Protein AF-A0AA90VMS8-F1 (afdb_monomer_lite)

Sequence (165 aa):
MRAKQIQQVLKPLQQSSSQVFLGQGLHTLGLLGWILEQTGPADVAVTTFSTSDAFLCGVINLRKRGLINHSTLVADIKASSKTLKLKRLMTEAFDDVRLTLNHSKIMLVSNAEWLVSVITSQNQTYGDRAECTFISLDRDVYLDIHNMLNNLLDDKTTISIPRRE

Organism: NCBI:txid165179

Structure (mmCIF, N/CA/C/O backbone):
data_AF-A0AA90VMS8-F1
#
_entry.id   AF-A0AA90VMS8-F1
#
loop_
_atom_site.group_PDB
_atom_site.id
_atom_site.type_symbol
_atom_site.label_atom_id
_atom_site.label_alt_id
_atom_site.label_comp_id
_atom_site.label_asym_id
_atom_site.label_entity_id
_atom_site.label_seq_id
_atom_site.pdbx_PDB_ins_code
_atom_site.Cartn_x
_atom_site.Cartn_y
_atom_site.Cartn_z
_atom_site.occupancy
_atom_site.B_iso_or_equiv
_atom_site.auth_seq_id
_atom_site.auth_comp_id
_atom_site.auth_asym_id
_atom_site.auth_atom_id
_atom_site.pdbx_PDB_model_num
ATOM 1 N N . MET A 1 1 ? 5.282 11.286 10.587 1.00 78.25 1 MET A N 1
ATOM 2 C CA . MET A 1 1 ? 4.559 11.264 11.873 1.00 78.25 1 MET A CA 1
ATOM 3 C C . MET A 1 1 ? 4.709 9.889 12.503 1.00 78.25 1 MET A C 1
ATOM 5 O O . MET A 1 1 ? 4.693 8.899 11.778 1.00 78.25 1 MET A O 1
ATOM 9 N N . ARG A 1 2 ? 4.894 9.827 13.826 1.00 71.62 2 ARG A N 1
ATOM 10 C CA . ARG A 1 2 ? 4.802 8.586 14.626 1.00 71.62 2 ARG A CA 1
ATOM 11 C C . ARG A 1 2 ? 3.343 8.326 15.029 1.00 71.62 2 ARG A C 1
ATOM 13 O O . ARG A 1 2 ? 2.547 9.259 14.997 1.00 71.62 2 ARG A O 1
ATOM 20 N N . ALA A 1 3 ? 3.013 7.117 15.493 1.00 71.25 3 ALA A N 1
ATOM 21 C CA . ALA A 1 3 ? 1.648 6.718 15.875 1.00 71.25 3 ALA A CA 1
ATOM 22 C C . ALA A 1 3 ? 0.904 7.748 16.759 1.00 71.25 3 ALA A C 1
ATOM 24 O O . ALA A 1 3 ? -0.217 8.132 16.440 1.00 71.25 3 ALA A O 1
ATOM 25 N N . LYS A 1 4 ? 1.556 8.294 17.801 1.00 71.75 4 LYS A N 1
ATOM 26 C CA . LYS A 1 4 ? 0.963 9.328 18.682 1.00 71.75 4 LYS A CA 1
ATOM 27 C C . LYS A 1 4 ? 0.580 10.630 17.962 1.00 71.75 4 LYS A C 1
ATOM 29 O O . LYS A 1 4 ? -0.354 11.298 18.374 1.00 71.75 4 LYS A O 1
ATOM 34 N N . GLN A 1 5 ? 1.309 11.003 16.911 1.00 85.56 5 GLN A N 1
ATOM 35 C CA . GLN A 1 5 ? 1.008 12.194 16.106 1.00 85.56 5 GLN A CA 1
ATOM 36 C C . GLN A 1 5 ? -0.108 11.907 15.097 1.00 85.56 5 GLN A C 1
ATOM 38 O O . GLN A 1 5 ? -0.910 12.784 14.810 1.00 85.56 5 GLN A O 1
ATOM 43 N N . ILE A 1 6 ? -0.194 10.671 14.594 1.00 89.12 6 ILE A N 1
ATOM 44 C CA . ILE A 1 6 ? -1.267 10.253 13.682 1.00 89.12 6 ILE A CA 1
ATOM 45 C C . ILE A 1 6 ? -2.628 10.329 14.385 1.00 89.12 6 ILE A C 1
ATOM 47 O O . ILE A 1 6 ? -3.580 10.835 13.804 1.00 89.12 6 ILE A O 1
ATOM 51 N N . GLN A 1 7 ? -2.702 9.944 15.663 1.00 88.31 7 GLN A N 1
ATOM 52 C CA . GLN A 1 7 ? -3.926 10.037 16.476 1.00 88.31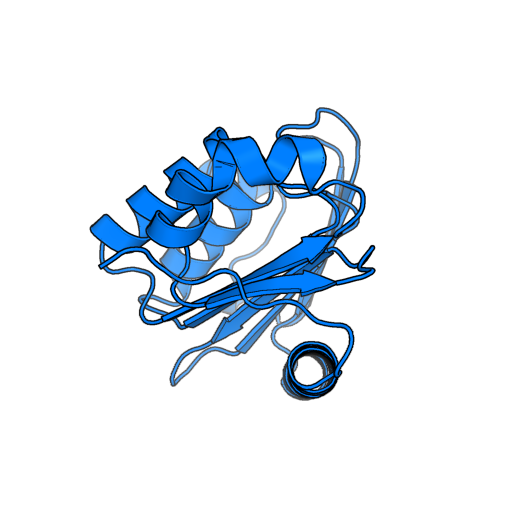 7 GLN A CA 1
ATOM 53 C C . GLN A 1 7 ? -4.453 11.472 16.679 1.00 88.31 7 GLN A C 1
ATOM 55 O O . GLN A 1 7 ? -5.582 11.649 17.123 1.00 88.31 7 GLN A O 1
ATOM 60 N N . GLN A 1 8 ? -3.658 12.504 16.372 1.00 90.56 8 GLN A N 1
ATOM 61 C CA . GLN A 1 8 ? -4.104 13.901 16.426 1.00 90.56 8 GLN A CA 1
ATOM 62 C C . GLN A 1 8 ? -4.862 14.324 15.161 1.00 90.56 8 GLN A C 1
ATOM 64 O O . GLN A 1 8 ? -5.579 15.319 15.187 1.00 90.56 8 GLN A O 1
ATOM 69 N N . VAL A 1 9 ? -4.682 13.593 14.056 1.00 93.06 9 VAL A N 1
ATOM 70 C CA . VAL A 1 9 ? -5.214 13.947 12.729 1.00 93.06 9 VAL A CA 1
ATOM 71 C C . VAL A 1 9 ? -6.133 12.874 12.141 1.00 93.06 9 VAL A C 1
ATOM 73 O O . VAL A 1 9 ? -6.948 13.186 11.280 1.00 93.06 9 VAL A O 1
ATOM 76 N N . LEU A 1 10 ? -6.035 11.631 12.618 1.00 95.81 10 LEU A N 1
ATOM 77 C CA . LEU A 1 10 ? -6.895 10.507 12.258 1.00 95.81 10 LEU A CA 1
ATOM 78 C C . LEU A 1 10 ? -7.505 9.891 13.519 1.00 95.81 10 LEU A C 1
ATOM 80 O O . LEU A 1 10 ? -6.838 9.732 14.544 1.00 95.81 10 LEU A O 1
ATOM 84 N N . LYS A 1 11 ? -8.771 9.495 13.422 1.00 96.38 11 LYS A N 1
ATOM 85 C CA . LYS A 1 11 ? -9.474 8.713 14.441 1.00 96.38 11 LYS A CA 1
ATOM 86 C C . LYS A 1 11 ? -9.067 7.237 14.330 1.00 96.38 11 LYS A C 1
ATOM 88 O O . LYS A 1 11 ? -8.759 6.786 13.225 1.00 96.38 11 LYS A O 1
ATOM 93 N N . PRO A 1 12 ? -9.091 6.463 15.430 1.00 96.12 12 PRO A N 1
ATOM 94 C CA . PRO A 1 12 ? -8.922 5.011 15.382 1.00 96.12 12 PRO A CA 1
ATOM 95 C C . PRO A 1 12 ? -9.846 4.342 14.356 1.00 96.12 12 PRO A C 1
ATOM 97 O O . PRO A 1 12 ? -10.974 4.798 14.154 1.00 96.12 12 PRO A O 1
ATOM 100 N N . LEU A 1 13 ? -9.391 3.245 13.745 1.00 96.44 13 LEU A N 1
ATOM 101 C CA . LEU A 1 13 ? -10.118 2.548 12.678 1.00 96.44 13 LEU A CA 1
ATOM 102 C C . LEU A 1 13 ? -11.512 2.089 13.137 1.00 96.44 13 LEU A C 1
ATOM 104 O O . LEU A 1 13 ? -12.478 2.276 12.404 1.00 96.44 13 LEU A O 1
ATOM 108 N N . GLN A 1 14 ? -11.666 1.607 14.379 1.00 94.62 14 GLN A N 1
ATOM 109 C CA . GLN A 1 14 ? -12.985 1.216 14.909 1.00 94.62 14 GLN A CA 1
ATOM 110 C C . GLN A 1 14 ? -14.003 2.373 14.959 1.00 94.62 14 GLN A C 1
ATOM 112 O O . GLN A 1 14 ? -15.203 2.131 15.038 1.00 94.62 14 GLN A O 1
ATOM 117 N N . GLN A 1 15 ? -13.549 3.629 14.977 1.00 95.38 15 GLN A N 1
ATOM 118 C CA . GLN A 1 15 ? -14.409 4.797 15.198 1.00 95.38 15 GLN A CA 1
ATOM 119 C C . GLN A 1 15 ? -14.835 5.492 13.904 1.00 95.38 15 GLN A C 1
ATOM 121 O O . GLN A 1 15 ? -15.645 6.420 13.943 1.00 95.38 15 GLN A O 1
ATOM 126 N N . SER A 1 16 ? -14.264 5.112 12.762 1.00 93.50 16 SER A N 1
ATOM 127 C CA . SER A 1 16 ? -14.571 5.760 11.495 1.00 93.50 16 SER A CA 1
ATOM 128 C C . SER A 1 16 ? -14.284 4.841 10.318 1.00 93.50 16 SER A C 1
ATOM 130 O O . SER A 1 16 ? -13.138 4.479 10.060 1.00 93.50 16 SER A O 1
ATOM 132 N N . SER A 1 17 ? -15.340 4.518 9.571 1.00 92.94 17 SER A N 1
ATOM 133 C CA . SER A 1 17 ? -15.268 3.688 8.367 1.00 92.94 17 SER A CA 1
ATOM 134 C C . SER A 1 17 ? -14.566 4.371 7.195 1.00 92.94 17 SER A C 1
ATOM 136 O O . SER A 1 17 ? -14.177 3.700 6.245 1.00 92.94 17 SER A O 1
ATOM 138 N N . SER A 1 18 ? -14.427 5.698 7.203 1.00 96.12 18 SER A N 1
ATOM 139 C CA . SER A 1 18 ? -13.770 6.451 6.134 1.00 96.12 18 SER A CA 1
ATOM 140 C C . SER A 1 18 ? -13.220 7.769 6.655 1.00 96.12 18 SER A C 1
ATOM 142 O O . SER A 1 18 ? -13.909 8.499 7.367 1.00 96.12 18 SER A O 1
ATOM 144 N N . GLN A 1 19 ? -11.978 8.082 6.297 1.00 97.44 19 GLN A N 1
ATOM 145 C CA . GLN A 1 19 ? -11.262 9.257 6.785 1.00 97.44 19 GLN A CA 1
ATOM 146 C C . GLN A 1 19 ? -10.372 9.845 5.696 1.00 97.44 19 GLN A C 1
ATOM 148 O O . GLN A 1 19 ? -9.830 9.123 4.860 1.00 97.44 19 GLN A O 1
ATOM 153 N N . VAL A 1 20 ? -10.197 11.163 5.728 1.00 97.44 20 VAL A N 1
ATOM 154 C CA . VAL A 1 20 ? -9.318 11.896 4.812 1.00 97.44 20 VAL A CA 1
ATOM 155 C C . VAL A 1 20 ? -8.286 12.690 5.593 1.00 97.44 20 VAL A C 1
ATOM 157 O O . VAL A 1 20 ? -8.571 13.232 6.659 1.00 97.44 20 VAL A O 1
ATOM 160 N N . PHE A 1 21 ? -7.092 12.793 5.029 1.00 96.75 21 PHE A N 1
ATOM 161 C CA . PHE A 1 21 ? -6.033 13.661 5.510 1.00 96.75 21 PHE A CA 1
ATOM 162 C C . PHE A 1 21 ? -5.421 14.406 4.328 1.00 96.75 21 PHE A C 1
ATOM 164 O O . PHE A 1 21 ? -5.009 13.786 3.350 1.00 96.75 21 PHE A O 1
ATOM 171 N N . LEU A 1 22 ? -5.334 15.729 4.436 1.00 96.56 22 LEU A N 1
ATOM 172 C CA . LEU A 1 22 ? -4.584 16.576 3.517 1.00 96.56 22 LEU A CA 1
ATOM 173 C C . LEU A 1 22 ? -3.570 17.372 4.329 1.00 96.56 22 LEU A C 1
ATOM 175 O O . LEU A 1 22 ? -3.946 18.206 5.152 1.00 96.56 22 LEU A O 1
ATOM 179 N N . GLY A 1 23 ? -2.287 17.123 4.101 1.00 94.12 23 GLY A N 1
ATOM 180 C CA . GLY A 1 23 ? -1.244 17.829 4.830 1.00 94.12 23 GLY A CA 1
ATOM 181 C C . GLY A 1 23 ? 0.126 17.194 4.692 1.00 94.12 23 GLY A C 1
ATOM 182 O O . GLY A 1 23 ? 0.323 16.218 3.970 1.00 94.12 23 GLY A O 1
ATOM 183 N N . GLN A 1 24 ? 1.092 17.777 5.390 1.00 92.00 24 GLN A N 1
ATOM 184 C CA . GLN A 1 24 ? 2.464 17.285 5.429 1.00 92.00 24 GLN A CA 1
ATOM 185 C C . GLN A 1 24 ? 2.661 16.303 6.586 1.00 92.00 24 GLN A C 1
ATOM 187 O O . GLN A 1 24 ? 1.941 16.324 7.583 1.00 92.00 24 GLN A O 1
ATOM 192 N N . GLY A 1 25 ? 3.687 15.463 6.478 1.00 89.50 25 GLY A N 1
ATOM 193 C CA . GLY A 1 25 ? 4.205 14.681 7.600 1.00 89.50 25 GLY A CA 1
ATOM 194 C C . GLY A 1 25 ? 3.493 13.358 7.883 1.00 89.50 25 GLY A C 1
ATOM 195 O O . GLY A 1 25 ? 4.066 12.536 8.602 1.00 89.50 25 GLY A O 1
ATOM 196 N N . LEU A 1 26 ? 2.317 13.075 7.317 1.00 93.06 26 LEU A N 1
ATOM 197 C CA . LEU A 1 26 ? 1.794 11.706 7.301 1.00 93.06 26 LEU A CA 1
ATOM 198 C C . LEU A 1 26 ? 2.598 10.904 6.268 1.00 93.06 26 LEU A C 1
ATOM 200 O O . LEU A 1 26 ? 2.530 11.178 5.075 1.00 93.06 26 LEU A O 1
ATOM 204 N N . HIS A 1 27 ? 3.419 9.964 6.735 1.00 92.88 27 HIS A N 1
ATOM 205 C CA . HIS A 1 27 ? 4.259 9.133 5.868 1.00 92.88 27 HIS A CA 1
ATOM 206 C C . HIS A 1 27 ? 3.648 7.743 5.723 1.00 92.88 27 HIS A C 1
ATOM 208 O O . HIS A 1 27 ? 3.249 7.161 6.735 1.00 92.88 27 HIS A O 1
ATOM 214 N N . THR A 1 28 ? 3.675 7.174 4.516 1.00 93.75 28 THR A N 1
ATOM 215 C CA . THR A 1 28 ? 3.111 5.849 4.202 1.00 93.75 28 THR A CA 1
ATOM 216 C C . THR A 1 28 ? 3.578 4.754 5.167 1.00 93.75 28 THR A C 1
ATOM 218 O O . THR A 1 28 ? 2.758 3.981 5.647 1.00 93.75 28 THR A O 1
ATOM 221 N N . LEU A 1 29 ? 4.869 4.709 5.530 1.00 95.31 29 LEU A N 1
ATOM 222 C CA . LEU A 1 29 ? 5.381 3.724 6.498 1.00 95.31 29 LEU A CA 1
ATOM 223 C C . LEU A 1 29 ? 4.785 3.911 7.902 1.00 95.31 29 LEU A C 1
ATOM 225 O O . LEU A 1 29 ? 4.457 2.939 8.578 1.00 95.31 29 LEU A O 1
ATOM 229 N N . GLY A 1 30 ? 4.661 5.163 8.351 1.00 95.00 30 GLY A N 1
ATOM 230 C CA . GLY A 1 30 ? 4.075 5.475 9.654 1.00 95.00 30 GLY A CA 1
ATOM 231 C C . GLY A 1 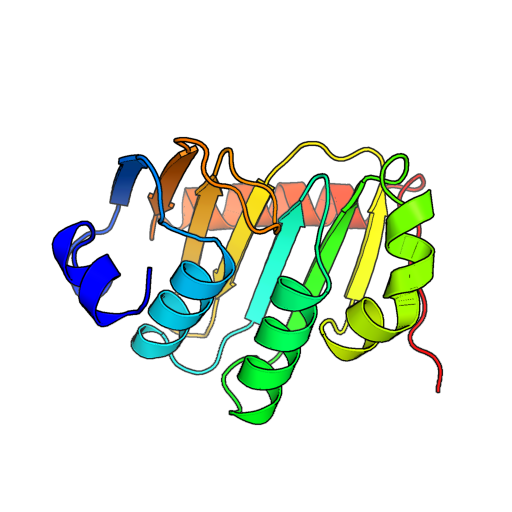30 ? 2.592 5.119 9.702 1.00 95.00 30 GLY A C 1
ATOM 232 O O . GLY A 1 30 ? 2.132 4.578 10.703 1.00 95.00 30 GLY A O 1
ATOM 233 N N . LEU A 1 31 ? 1.875 5.368 8.603 1.00 96.50 31 LEU A N 1
ATOM 234 C CA . LEU A 1 31 ? 0.477 4.982 8.451 1.00 96.50 31 LEU A CA 1
ATOM 235 C C . LEU A 1 31 ? 0.308 3.457 8.436 1.00 96.50 31 LEU A C 1
ATOM 237 O O . LEU A 1 31 ? -0.530 2.955 9.176 1.00 96.50 31 LEU A O 1
ATOM 241 N N . LEU A 1 32 ? 1.141 2.720 7.688 1.00 97.69 32 LEU A N 1
ATOM 242 C CA . LEU A 1 32 ? 1.131 1.251 7.691 1.00 97.69 32 LEU A CA 1
ATOM 243 C C . LEU A 1 32 ? 1.326 0.696 9.105 1.00 97.69 32 LEU A C 1
ATOM 245 O O . LEU A 1 32 ? 0.543 -0.130 9.559 1.00 97.69 32 LEU A O 1
ATOM 249 N N . GLY A 1 33 ? 2.346 1.181 9.820 1.00 97.19 33 GLY A N 1
ATOM 250 C CA . GLY A 1 33 ? 2.599 0.764 11.199 1.00 97.19 33 GLY A CA 1
ATOM 251 C C . GLY A 1 33 ? 1.413 1.051 12.123 1.00 97.19 33 GLY A C 1
ATOM 252 O O . GLY A 1 33 ? 1.026 0.185 12.898 1.00 97.19 33 GLY A O 1
ATOM 253 N N . TRP A 1 34 ? 0.798 2.230 11.998 1.00 97.38 34 TRP A N 1
ATOM 254 C CA . TRP A 1 34 ? -0.380 2.613 12.782 1.00 97.38 34 TRP A CA 1
ATOM 255 C C . TRP A 1 34 ? -1.622 1.763 12.460 1.00 97.38 34 TRP A C 1
ATOM 257 O O . TRP A 1 34 ? -2.392 1.448 13.367 1.00 97.38 34 TRP A O 1
ATOM 267 N N . ILE A 1 35 ? -1.817 1.353 11.201 1.00 97.94 35 ILE A N 1
ATOM 268 C CA . ILE A 1 35 ? -2.891 0.425 10.804 1.00 97.94 35 ILE A CA 1
ATOM 269 C C . ILE A 1 35 ? -2.638 -0.967 11.400 1.00 97.94 35 ILE A C 1
ATOM 271 O O . ILE A 1 35 ? -3.536 -1.545 12.012 1.00 97.94 35 ILE A O 1
ATOM 275 N N . LEU A 1 36 ? -1.419 -1.500 11.280 1.00 98.19 36 LEU A N 1
ATOM 276 C CA . LEU A 1 36 ? -1.064 -2.830 11.798 1.00 98.19 36 LEU A CA 1
ATOM 277 C C . LEU A 1 36 ? -1.119 -2.910 13.331 1.00 98.19 36 LEU A C 1
ATOM 279 O O . LEU A 1 36 ? -1.464 -3.946 13.887 1.00 98.19 36 LEU A O 1
ATOM 283 N N . GLU A 1 37 ? -0.846 -1.808 14.033 1.00 96.62 37 GLU A N 1
ATOM 284 C CA . GLU A 1 37 ? -1.018 -1.727 15.492 1.00 96.62 37 GLU A CA 1
ATOM 285 C C . GLU A 1 37 ? -2.484 -1.864 15.940 1.00 96.62 37 GLU A C 1
ATOM 287 O O . GLU A 1 37 ? -2.731 -2.238 17.083 1.00 96.62 37 GLU A O 1
ATOM 292 N N . GLN A 1 38 ? -3.449 -1.578 15.061 1.00 96.88 38 GLN A N 1
ATOM 293 C CA . GLN A 1 38 ? -4.885 -1.685 15.354 1.00 96.88 38 GLN A CA 1
ATOM 294 C C . GLN A 1 38 ? -5.515 -2.968 14.814 1.00 96.88 38 GLN A C 1
ATOM 296 O O . GLN A 1 38 ? -6.425 -3.504 15.439 1.00 96.88 38 GLN A O 1
ATOM 301 N N . THR A 1 39 ? -5.052 -3.433 13.654 1.00 98.00 39 THR A N 1
ATOM 302 C CA . THR A 1 39 ? -5.591 -4.616 12.964 1.00 98.00 39 THR A CA 1
ATOM 303 C C . THR A 1 39 ? -4.932 -5.919 13.418 1.00 98.00 39 THR A C 1
ATOM 305 O O . THR A 1 39 ? -5.537 -6.980 13.284 1.00 98.00 39 THR A O 1
ATOM 308 N N . GLY A 1 40 ? -3.717 -5.851 13.977 1.00 97.94 40 GLY A N 1
ATOM 309 C CA . GLY A 1 40 ? -2.887 -7.020 14.256 1.00 97.9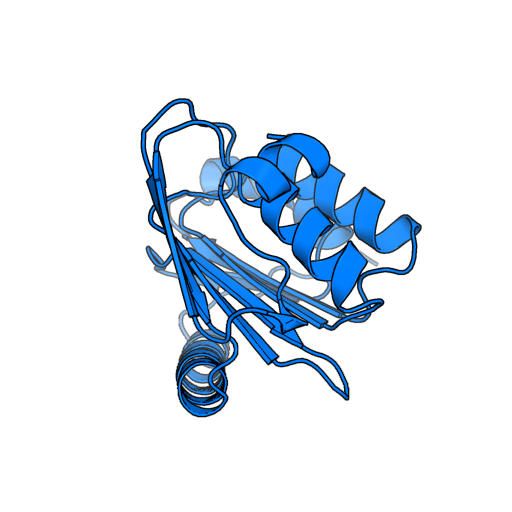4 40 GLY A CA 1
ATOM 310 C C . GLY A 1 40 ? -2.140 -7.517 13.008 1.00 97.94 40 GLY A C 1
ATOM 311 O O . GLY A 1 40 ? -2.000 -6.774 12.034 1.00 97.94 40 GLY A O 1
ATOM 312 N N . PRO A 1 41 ? -1.624 -8.760 13.029 1.00 98.38 41 PRO A N 1
ATOM 313 C CA . PRO A 1 41 ? -0.981 -9.365 11.867 1.00 98.38 41 PRO A CA 1
ATOM 314 C C . PRO A 1 41 ? -1.918 -9.417 10.656 1.00 98.38 41 PRO A C 1
ATOM 316 O O . PRO A 1 41 ? -3.078 -9.823 10.777 1.00 98.38 41 PRO A O 1
ATOM 319 N N . ALA A 1 42 ? -1.419 -9.006 9.492 1.00 98.75 42 ALA A N 1
ATOM 320 C CA . ALA A 1 42 ? -2.227 -8.879 8.285 1.00 98.75 42 ALA A CA 1
ATOM 321 C C . ALA A 1 42 ? -1.423 -9.119 7.003 1.00 98.75 42 ALA A C 1
ATOM 323 O O . ALA A 1 42 ? -0.193 -9.025 6.988 1.00 98.75 42 ALA A O 1
ATOM 324 N N . ASP A 1 43 ? -2.138 -9.393 5.919 1.00 98.75 43 ASP A N 1
ATOM 325 C CA . ASP A 1 43 ? -1.603 -9.359 4.564 1.00 98.75 43 ASP A CA 1
ATOM 326 C C . ASP A 1 43 ? -1.571 -7.917 4.062 1.00 98.75 43 ASP A C 1
ATOM 328 O O . ASP A 1 43 ? -2.488 -7.131 4.318 1.00 98.75 43 ASP A O 1
ATOM 332 N N . VAL A 1 44 ? -0.494 -7.554 3.365 1.00 98.69 44 VAL A N 1
ATOM 333 C CA . VAL A 1 44 ? -0.238 -6.177 2.934 1.00 98.69 44 VAL A CA 1
ATOM 334 C C . VAL A 1 44 ? 0.106 -6.135 1.451 1.00 98.69 44 VAL A C 1
ATOM 336 O O . VAL A 1 44 ? 1.162 -6.609 1.040 1.00 98.69 44 VAL A O 1
ATOM 339 N N . ALA A 1 45 ? -0.722 -5.476 0.649 1.00 98.50 45 ALA A N 1
ATOM 340 C CA . ALA A 1 45 ? -0.405 -5.188 -0.745 1.00 98.50 45 ALA A CA 1
ATOM 341 C C . ALA A 1 45 ? -0.201 -3.687 -0.934 1.00 98.50 45 ALA A C 1
ATOM 343 O O . ALA A 1 45 ? -1.015 -2.877 -0.494 1.00 98.50 45 ALA A O 1
ATOM 344 N N . VAL A 1 46 ? 0.891 -3.293 -1.586 1.00 97.94 46 VAL A N 1
ATOM 345 C CA . VAL A 1 46 ? 1.186 -1.884 -1.832 1.00 97.94 46 VAL A CA 1
ATOM 346 C C . VAL A 1 46 ? 1.550 -1.631 -3.285 1.00 97.94 46 VAL A C 1
ATOM 348 O O . VAL A 1 46 ? 2.326 -2.369 -3.894 1.00 97.94 46 VAL A O 1
ATOM 351 N N . THR A 1 47 ? 1.041 -0.529 -3.822 1.00 97.25 47 THR A N 1
ATOM 352 C CA . THR A 1 47 ? 1.456 0.002 -5.117 1.00 97.25 47 THR A CA 1
ATOM 353 C C . THR A 1 47 ? 2.136 1.349 -4.924 1.00 97.25 47 THR A C 1
ATOM 355 O O . THR A 1 47 ? 1.817 2.105 -4.003 1.00 97.25 47 THR A O 1
ATOM 358 N N . THR A 1 48 ? 3.118 1.655 -5.762 1.00 95.50 48 THR A N 1
ATOM 359 C CA . THR A 1 48 ? 3.765 2.969 -5.769 1.00 95.50 48 THR A CA 1
ATOM 360 C C . THR A 1 48 ? 4.432 3.237 -7.109 1.00 95.50 48 THR A C 1
ATOM 362 O O . THR A 1 48 ? 4.807 2.308 -7.823 1.00 95.50 48 THR A O 1
ATOM 365 N N . PHE A 1 49 ? 4.660 4.510 -7.436 1.00 93.56 49 PHE A N 1
ATOM 366 C CA . PHE A 1 49 ? 5.552 4.840 -8.548 1.00 93.56 49 PHE A CA 1
ATOM 367 C C . PHE A 1 49 ? 7.015 4.577 -8.161 1.00 93.56 49 PHE A C 1
ATOM 369 O O . PHE A 1 49 ? 7.773 3.975 -8.912 1.00 93.56 49 PHE A O 1
ATOM 376 N N . SER A 1 50 ? 7.420 4.985 -6.957 1.00 90.50 50 SER A N 1
ATOM 377 C CA . SER A 1 50 ? 8.781 4.780 -6.451 1.00 90.50 50 SER A CA 1
ATOM 378 C C . SER A 1 50 ? 8.800 4.413 -4.969 1.00 90.50 50 SER A C 1
ATOM 380 O O . SER A 1 50 ? 7.872 4.723 -4.220 1.00 90.50 50 SER A O 1
ATOM 382 N N . THR A 1 51 ? 9.867 3.738 -4.545 1.00 91.75 51 THR A N 1
ATOM 383 C CA . THR A 1 51 ? 10.099 3.347 -3.149 1.00 91.75 51 THR A CA 1
ATOM 384 C C . THR A 1 51 ? 11.486 3.788 -2.682 1.00 91.75 51 THR A C 1
ATOM 386 O O . THR A 1 51 ? 12.304 4.248 -3.484 1.00 91.75 51 THR A O 1
ATOM 389 N N . SER A 1 52 ? 11.743 3.686 -1.380 1.00 91.25 52 SER A N 1
ATOM 390 C CA . SER A 1 52 ? 12.998 4.089 -0.738 1.00 91.25 52 SER A CA 1
ATOM 391 C C . SER A 1 52 ? 13.497 3.035 0.243 1.00 91.25 52 SER A C 1
ATOM 393 O O . SER A 1 52 ? 12.704 2.315 0.847 1.00 91.25 52 SER A O 1
ATOM 395 N N . ASP A 1 53 ? 14.808 3.004 0.473 1.00 91.25 53 ASP A N 1
ATOM 396 C CA . ASP A 1 53 ? 15.476 2.110 1.428 1.00 91.25 53 ASP A CA 1
ATOM 397 C C . ASP A 1 53 ? 14.827 2.188 2.809 1.00 91.25 53 ASP A C 1
ATOM 399 O O . ASP A 1 53 ? 14.568 1.171 3.442 1.00 91.25 53 ASP A O 1
ATOM 403 N N . ALA A 1 54 ? 14.506 3.401 3.262 1.00 91.94 54 ALA A N 1
ATOM 404 C CA . ALA A 1 54 ? 13.912 3.619 4.571 1.00 91.94 54 ALA A CA 1
ATOM 405 C C . ALA A 1 54 ? 12.499 3.016 4.684 1.00 91.94 54 ALA A C 1
ATOM 407 O O . ALA A 1 54 ? 12.163 2.449 5.724 1.00 91.94 54 ALA A O 1
ATOM 408 N N . PHE A 1 55 ? 11.693 3.075 3.617 1.00 94.06 55 PHE A N 1
ATOM 409 C CA . PHE A 1 55 ? 10.399 2.393 3.580 1.00 94.06 55 PHE A CA 1
ATOM 410 C C . PHE A 1 55 ? 10.577 0.869 3.614 1.00 94.06 55 PHE A C 1
ATOM 412 O O . PHE A 1 55 ? 9.975 0.206 4.458 1.00 94.06 55 PHE A O 1
ATOM 419 N N . LEU A 1 56 ? 11.455 0.324 2.763 1.00 95.31 56 LEU A N 1
ATOM 420 C CA . LEU A 1 56 ? 11.721 -1.118 2.674 1.00 95.31 56 LEU A CA 1
ATOM 421 C C . LEU A 1 56 ? 12.247 -1.690 4.001 1.00 95.31 56 LEU A C 1
ATOM 423 O O . LEU A 1 56 ? 11.711 -2.673 4.507 1.00 95.31 56 LEU A O 1
ATOM 427 N N . CYS A 1 57 ? 13.228 -1.031 4.622 1.00 95.50 57 CYS A N 1
ATOM 428 C CA . CYS A 1 57 ? 13.731 -1.387 5.952 1.00 95.50 57 CYS A CA 1
ATOM 429 C C . CYS A 1 57 ? 12.632 -1.325 7.023 1.00 95.50 57 CYS A C 1
ATOM 431 O O . CYS A 1 57 ? 12.585 -2.164 7.922 1.00 95.50 57 CYS A O 1
ATOM 433 N N . GLY A 1 58 ? 11.726 -0.351 6.924 1.00 96.06 58 GLY A N 1
ATOM 434 C CA . GLY A 1 58 ? 10.554 -0.257 7.787 1.00 96.06 58 GLY A CA 1
ATOM 435 C C . GLY A 1 58 ? 9.631 -1.469 7.673 1.00 96.06 58 GLY A C 1
ATOM 436 O O . GLY A 1 58 ? 9.247 -2.038 8.694 1.00 96.06 58 GLY A O 1
ATOM 437 N N . VAL A 1 59 ? 9.332 -1.906 6.448 1.00 97.25 59 VAL A N 1
ATOM 438 C CA . VAL A 1 59 ? 8.519 -3.106 6.188 1.00 97.25 59 VAL A CA 1
ATOM 439 C C . VAL A 1 59 ? 9.213 -4.366 6.715 1.00 97.25 59 VAL A C 1
ATOM 441 O O . VAL A 1 59 ? 8.577 -5.157 7.410 1.00 97.25 59 VAL A O 1
ATOM 444 N N . ILE A 1 60 ? 10.525 -4.519 6.503 1.00 97.25 60 ILE A N 1
ATOM 445 C CA . ILE A 1 60 ? 11.312 -5.633 7.071 1.00 97.25 60 ILE A CA 1
ATOM 446 C C . ILE A 1 60 ? 11.180 -5.674 8.601 1.00 97.25 60 ILE A C 1
ATOM 448 O O . ILE A 1 60 ? 10.993 -6.740 9.187 1.00 97.25 60 ILE A O 1
ATOM 452 N N . ASN A 1 61 ? 11.233 -4.520 9.269 1.00 97.44 61 ASN A N 1
ATOM 453 C CA . ASN A 1 61 ? 11.067 -4.449 10.721 1.00 97.44 61 ASN A CA 1
ATOM 454 C C . ASN A 1 61 ? 9.642 -4.802 11.175 1.00 97.44 61 ASN A C 1
ATOM 456 O O . ASN A 1 61 ? 9.482 -5.452 12.206 1.00 97.44 61 ASN A O 1
ATOM 460 N N . LEU A 1 62 ? 8.610 -4.411 10.420 1.00 97.88 62 LEU A N 1
ATOM 461 C CA . LEU A 1 62 ? 7.223 -4.810 10.696 1.00 97.88 62 LEU A CA 1
ATOM 462 C C . LEU A 1 62 ? 7.042 -6.331 10.559 1.00 97.88 62 LEU A C 1
ATOM 464 O O . LEU A 1 62 ? 6.424 -6.948 11.427 1.00 97.88 62 LEU A O 1
ATOM 468 N N . ARG A 1 63 ? 7.669 -6.950 9.551 1.00 96.88 63 ARG A N 1
ATOM 469 C CA . ARG A 1 63 ? 7.710 -8.414 9.386 1.00 96.88 63 ARG A CA 1
ATOM 470 C C . ARG A 1 63 ? 8.408 -9.110 10.548 1.00 96.88 63 ARG A C 1
ATOM 472 O O . ARG A 1 63 ? 7.860 -10.047 11.114 1.00 96.88 63 ARG A O 1
ATOM 479 N N . LYS A 1 64 ? 9.582 -8.622 10.965 1.00 97.06 64 LYS A N 1
ATOM 480 C CA . LYS A 1 64 ? 10.324 -9.167 12.121 1.00 97.06 64 LYS A CA 1
ATOM 481 C C . LYS A 1 64 ? 9.532 -9.099 13.431 1.00 97.06 64 LYS A C 1
ATOM 483 O O . LYS A 1 64 ? 9.768 -9.904 14.321 1.00 97.06 64 LYS A O 1
ATOM 488 N N . ARG A 1 65 ? 8.594 -8.154 13.548 1.00 97.31 65 ARG A N 1
ATOM 489 C CA . ARG A 1 65 ? 7.658 -8.042 14.680 1.00 97.31 65 ARG A CA 1
ATOM 490 C C . ARG A 1 65 ? 6.447 -8.980 14.572 1.00 97.31 65 ARG A C 1
ATOM 492 O O . ARG A 1 65 ? 5.614 -8.956 15.468 1.00 97.31 65 ARG A O 1
ATOM 499 N N . GLY A 1 66 ? 6.329 -9.758 13.495 1.00 97.62 66 GLY A N 1
ATOM 500 C CA . GLY A 1 66 ? 5.200 -10.657 13.250 1.00 97.62 66 GLY A CA 1
ATOM 501 C C . GLY A 1 66 ? 3.909 -9.944 12.840 1.00 97.62 66 GLY A C 1
ATOM 502 O O . GLY A 1 66 ? 2.841 -10.515 12.998 1.00 97.62 66 GLY A O 1
ATOM 503 N N . LEU A 1 67 ? 3.982 -8.698 12.353 1.00 98.19 67 LEU A N 1
ATOM 504 C CA . LEU A 1 67 ? 2.792 -7.913 11.987 1.00 98.19 67 LEU A CA 1
ATOM 505 C C . LEU A 1 67 ? 2.361 -8.082 10.525 1.00 98.19 67 LEU A C 1
ATOM 507 O O . LEU A 1 67 ? 1.312 -7.580 10.140 1.00 98.19 67 LEU A O 1
ATOM 511 N N . ILE A 1 68 ? 3.169 -8.737 9.696 1.00 98.50 68 ILE A N 1
ATOM 512 C CA . ILE A 1 68 ? 2.880 -8.934 8.275 1.00 98.50 68 ILE A CA 1
ATOM 513 C C . ILE A 1 68 ? 2.967 -10.431 7.988 1.00 98.50 68 ILE A C 1
ATOM 515 O O . ILE A 1 68 ? 4.031 -11.019 8.191 1.00 98.50 68 ILE A O 1
ATOM 519 N N . ASN A 1 69 ? 1.859 -11.013 7.530 1.00 97.19 69 ASN A N 1
ATOM 520 C CA . ASN A 1 69 ? 1.743 -12.433 7.189 1.00 97.19 69 ASN A CA 1
ATOM 521 C C . ASN A 1 69 ? 2.278 -12.686 5.774 1.00 97.19 69 ASN A C 1
ATOM 523 O O . ASN A 1 69 ? 3.229 -13.444 5.594 1.00 97.19 69 ASN A O 1
ATOM 527 N N . HIS A 1 70 ? 1.711 -11.982 4.795 1.00 98.00 70 HIS A N 1
ATOM 528 C CA . HIS A 1 70 ? 2.157 -11.945 3.409 1.00 98.00 70 HIS A CA 1
ATOM 529 C C . HIS A 1 70 ? 2.289 -10.497 2.933 1.00 98.00 70 HIS A C 1
ATOM 531 O O . HIS A 1 70 ? 1.526 -9.625 3.366 1.00 98.00 70 HIS A O 1
ATOM 537 N N . SER A 1 71 ? 3.228 -10.208 2.028 1.00 97.75 71 SER A N 1
ATOM 538 C CA . SER A 1 71 ? 3.254 -8.888 1.398 1.00 97.75 71 SER A CA 1
ATOM 539 C C . SER A 1 71 ? 3.634 -8.842 -0.078 1.00 97.75 71 SER A C 1
ATOM 541 O O . SER A 1 71 ? 4.572 -9.493 -0.532 1.00 97.75 71 SER A O 1
ATOM 543 N N . THR A 1 72 ? 2.944 -7.962 -0.806 1.00 97.94 72 THR A N 1
ATOM 544 C CA . THR A 1 72 ? 3.115 -7.732 -2.245 1.00 97.94 72 THR A CA 1
ATOM 545 C C . THR A 1 72 ? 3.468 -6.271 -2.524 1.00 97.94 72 THR A C 1
ATOM 547 O O . THR A 1 72 ? 2.822 -5.355 -2.015 1.00 97.94 72 THR A O 1
ATOM 550 N N . LEU A 1 73 ? 4.472 -6.044 -3.370 1.00 96.56 73 LEU A N 1
ATOM 551 C CA . LEU A 1 73 ? 4.873 -4.733 -3.877 1.00 96.56 73 LEU A CA 1
ATOM 552 C C . LEU A 1 73 ? 4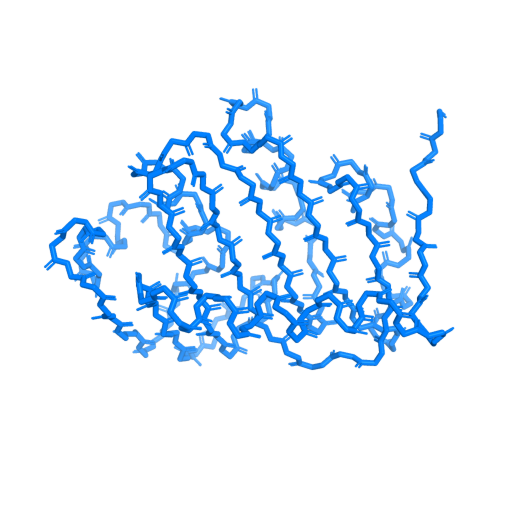.696 -4.676 -5.395 1.00 96.56 73 LEU A C 1
ATOM 554 O O . LEU A 1 73 ? 5.306 -5.460 -6.121 1.00 96.56 73 LEU A O 1
ATOM 558 N N . VAL A 1 74 ? 3.956 -3.676 -5.875 1.00 95.75 74 VAL A N 1
ATOM 559 C CA . VAL A 1 74 ? 3.913 -3.291 -7.293 1.00 95.75 74 VAL A CA 1
ATOM 560 C C . VAL A 1 74 ? 4.535 -1.908 -7.472 1.00 95.75 74 VAL A C 1
ATOM 562 O O . VAL A 1 74 ? 4.028 -0.910 -6.956 1.00 95.75 74 VAL A O 1
ATOM 565 N N . ALA A 1 75 ? 5.643 -1.837 -8.207 1.00 94.00 75 ALA A N 1
ATOM 566 C CA . ALA A 1 75 ? 6.378 -0.597 -8.451 1.00 94.00 75 ALA A CA 1
ATOM 567 C C . ALA A 1 75 ? 6.499 -0.274 -9.947 1.00 94.00 75 ALA A C 1
ATOM 569 O O . ALA A 1 75 ? 6.366 -1.151 -10.801 1.00 94.00 75 ALA A O 1
ATOM 570 N N . ASP A 1 76 ? 6.773 0.992 -10.270 1.00 92.75 76 ASP A N 1
ATOM 571 C CA . ASP A 1 76 ? 6.942 1.409 -11.660 1.00 92.75 76 ASP A CA 1
ATOM 572 C C . ASP A 1 76 ? 8.251 0.895 -12.283 1.00 92.75 76 ASP A C 1
ATOM 574 O O . ASP A 1 76 ? 9.339 0.997 -11.699 1.00 92.75 76 ASP A O 1
ATOM 578 N N . ILE A 1 77 ? 8.166 0.408 -13.521 1.00 86.00 77 ILE A N 1
ATOM 579 C CA . ILE A 1 77 ? 9.323 -0.074 -14.281 1.00 86.00 77 ILE A CA 1
ATOM 580 C C . ILE A 1 77 ? 10.275 1.052 -14.716 1.00 86.00 77 ILE A C 1
ATOM 582 O O . ILE A 1 77 ? 11.478 0.823 -14.817 1.00 86.00 77 ILE A O 1
ATOM 586 N N . LYS A 1 78 ? 9.821 2.288 -14.943 1.00 78.75 78 LYS A N 1
ATOM 587 C CA . LYS A 1 78 ? 10.714 3.394 -15.349 1.00 78.75 78 LYS A CA 1
ATOM 588 C C . LYS A 1 78 ? 11.481 3.958 -14.161 1.00 78.75 78 LYS A C 1
ATOM 590 O O . LYS A 1 78 ? 12.660 4.288 -14.290 1.00 78.75 78 LYS A O 1
ATOM 595 N N . ALA A 1 79 ? 10.860 3.982 -12.983 1.00 68.81 79 ALA A N 1
ATOM 596 C CA . ALA A 1 79 ? 11.566 4.257 -11.731 1.00 68.81 79 ALA A CA 1
ATOM 597 C C . ALA A 1 79 ? 12.577 3.145 -11.374 1.00 68.81 79 ALA A C 1
ATOM 599 O O . ALA A 1 79 ? 13.456 3.344 -10.525 1.00 68.81 79 ALA A O 1
ATOM 600 N N . SER A 1 80 ? 12.494 1.988 -12.049 1.00 60.31 80 SER A N 1
ATOM 601 C CA . SER A 1 80 ? 13.195 0.772 -11.654 1.00 60.31 80 SER A CA 1
ATOM 602 C C . SER A 1 80 ? 14.710 0.787 -11.805 1.00 60.31 80 SER A C 1
ATOM 604 O O . SER A 1 80 ? 15.379 -0.017 -11.173 1.00 60.31 80 SER A O 1
ATOM 606 N N . SER A 1 81 ? 15.304 1.717 -12.549 1.00 60.22 81 SER A N 1
ATOM 607 C CA . SER A 1 81 ? 16.770 1.814 -12.631 1.00 60.22 81 SER A CA 1
ATOM 608 C C . SER A 1 81 ? 17.407 2.196 -11.283 1.00 60.22 81 SER A C 1
ATOM 610 O O . SER A 1 81 ? 18.502 1.728 -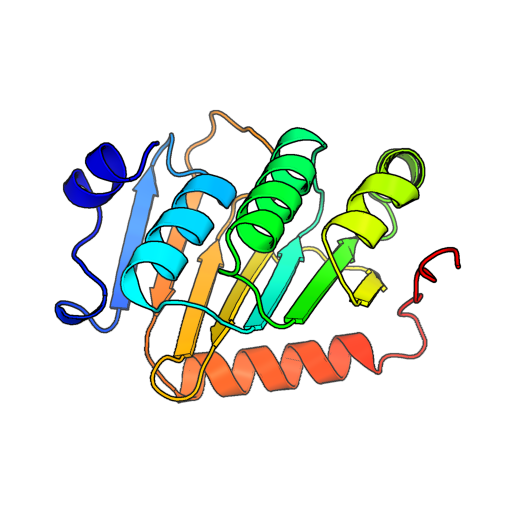10.961 1.00 60.22 81 SER A O 1
ATOM 612 N N . LYS A 1 82 ? 16.703 2.963 -10.434 1.00 61.38 82 LYS A N 1
ATOM 613 C CA . LYS A 1 82 ? 17.073 3.142 -9.016 1.00 61.38 82 LYS A CA 1
ATOM 614 C C . LYS A 1 82 ? 16.608 1.957 -8.165 1.00 61.38 82 LYS A C 1
ATOM 616 O O . LYS A 1 82 ? 17.359 1.486 -7.318 1.00 61.38 82 LYS A O 1
ATOM 621 N N . THR A 1 83 ? 15.417 1.430 -8.435 1.00 57.72 83 THR A N 1
ATOM 622 C CA . THR A 1 83 ? 14.793 0.328 -7.683 1.00 57.72 83 THR A CA 1
ATOM 623 C C . THR A 1 83 ? 15.518 -1.020 -7.835 1.00 57.72 83 THR A C 1
ATOM 625 O O . THR A 1 83 ? 15.536 -1.810 -6.901 1.00 57.72 83 THR A O 1
ATOM 628 N N . LEU A 1 84 ? 16.205 -1.284 -8.951 1.00 62.47 84 LEU A N 1
ATOM 629 C CA . LEU A 1 84 ? 17.025 -2.482 -9.179 1.00 62.47 84 LEU A CA 1
ATOM 630 C C . LEU A 1 84 ? 18.233 -2.525 -8.241 1.00 62.47 84 LEU A C 1
ATOM 632 O O . LEU A 1 84 ? 18.609 -3.605 -7.788 1.00 62.47 84 LEU A O 1
ATOM 636 N N . LYS A 1 85 ? 18.788 -1.363 -7.865 1.00 71.25 85 LYS A N 1
ATOM 637 C CA . LYS A 1 85 ? 19.797 -1.282 -6.793 1.00 71.25 85 LYS A CA 1
ATOM 638 C C . LYS A 1 85 ? 19.216 -1.722 -5.446 1.00 71.25 85 LYS A C 1
ATOM 640 O O . LYS A 1 85 ? 19.934 -2.272 -4.619 1.00 71.25 85 LYS A O 1
ATOM 645 N N . LEU A 1 86 ? 17.907 -1.547 -5.265 1.00 75.75 86 LEU A N 1
ATOM 646 C CA . LEU A 1 86 ? 17.147 -1.946 -4.080 1.00 75.75 86 LEU A CA 1
ATOM 647 C C . LEU A 1 86 ? 16.501 -3.325 -4.213 1.00 75.75 86 LEU A C 1
ATOM 649 O O . LEU A 1 86 ? 15.768 -3.730 -3.315 1.00 75.75 86 LEU A O 1
ATOM 653 N N . LYS A 1 87 ? 16.790 -4.080 -5.283 1.00 84.19 87 LYS A N 1
ATOM 654 C CA . LYS A 1 87 ? 16.211 -5.412 -5.520 1.00 84.19 87 LYS A CA 1
ATOM 655 C C . LYS A 1 87 ? 16.318 -6.316 -4.295 1.00 84.19 87 LYS A C 1
ATOM 657 O O . LYS A 1 87 ? 15.340 -6.965 -3.931 1.00 84.19 87 LYS A O 1
ATOM 662 N N . ARG A 1 88 ? 17.482 -6.323 -3.635 1.00 87.56 88 ARG A N 1
ATOM 663 C CA . ARG A 1 88 ? 17.690 -7.106 -2.411 1.00 87.56 88 ARG A CA 1
ATOM 664 C C . ARG A 1 88 ? 16.732 -6.680 -1.297 1.00 87.56 88 ARG A C 1
ATOM 666 O O . ARG A 1 88 ? 16.050 -7.526 -0.747 1.00 87.56 88 ARG A O 1
ATOM 673 N N . LEU A 1 89 ? 16.635 -5.380 -1.013 1.00 91.62 89 LEU A N 1
ATOM 674 C CA . LEU A 1 89 ? 15.747 -4.867 0.034 1.00 91.62 89 LEU A CA 1
ATOM 675 C C . LEU A 1 89 ? 14.270 -5.105 -0.289 1.00 91.62 89 LEU A C 1
ATOM 677 O O . LEU A 1 89 ? 13.507 -5.438 0.607 1.00 91.62 89 LEU A O 1
ATOM 681 N N . MET A 1 90 ? 13.860 -4.976 -1.553 1.00 92.44 90 MET A N 1
ATOM 682 C CA . MET A 1 90 ? 12.477 -5.257 -1.949 1.00 92.44 90 MET A CA 1
ATOM 683 C C . MET A 1 90 ? 12.109 -6.719 -1.728 1.00 92.44 90 MET A C 1
ATOM 685 O O . MET A 1 90 ? 11.074 -6.991 -1.143 1.00 92.44 90 MET A O 1
ATOM 689 N N . THR A 1 91 ? 12.964 -7.643 -2.166 1.00 93.44 91 THR A N 1
ATOM 690 C CA . THR A 1 91 ? 12.729 -9.093 -2.029 1.00 93.44 91 THR A CA 1
ATOM 691 C C . THR A 1 91 ? 12.936 -9.606 -0.599 1.00 93.44 91 THR A C 1
ATOM 693 O O . THR A 1 91 ? 12.522 -10.710 -0.259 1.00 93.44 91 THR A O 1
ATOM 696 N N . GLU A 1 92 ? 13.564 -8.815 0.272 1.00 94.06 92 GLU A N 1
ATOM 697 C CA . GLU A 1 92 ? 13.592 -9.060 1.716 1.00 94.06 92 GLU A CA 1
ATOM 698 C C . GLU A 1 92 ? 12.323 -8.522 2.404 1.00 94.06 92 GLU A C 1
ATOM 700 O O . GLU A 1 92 ? 11.782 -9.173 3.298 1.00 94.06 92 GLU A O 1
ATOM 705 N N . ALA A 1 93 ? 11.833 -7.354 1.973 1.00 95.19 93 ALA A N 1
ATOM 706 C CA . ALA A 1 93 ? 10.656 -6.679 2.521 1.00 95.19 93 ALA A CA 1
ATOM 707 C C . ALA A 1 93 ? 9.316 -7.270 2.052 1.00 95.19 93 ALA A C 1
ATOM 709 O O . ALA A 1 93 ? 8.326 -7.182 2.778 1.00 95.19 93 ALA A O 1
ATOM 710 N N . PHE A 1 94 ? 9.267 -7.836 0.850 1.00 96.94 94 PHE A N 1
ATOM 711 C CA . PHE A 1 94 ? 8.053 -8.330 0.209 1.00 96.94 94 PHE A CA 1
ATOM 712 C C . PHE A 1 94 ? 8.244 -9.751 -0.307 1.00 96.94 94 PHE A C 1
ATOM 714 O O . PHE A 1 94 ? 9.328 -10.105 -0.772 1.00 96.94 94 PHE A O 1
ATOM 721 N N . ASP A 1 95 ? 7.185 -10.551 -0.209 1.00 96.50 95 ASP A N 1
ATOM 722 C CA . ASP A 1 95 ? 7.152 -11.915 -0.739 1.00 96.50 95 ASP A CA 1
ATOM 723 C C . ASP A 1 95 ? 7.005 -11.884 -2.260 1.00 96.50 95 ASP A C 1
ATOM 725 O O . ASP A 1 95 ? 7.769 -12.543 -2.964 1.00 96.50 95 ASP A O 1
ATOM 729 N N . ASP A 1 96 ? 6.120 -11.016 -2.754 1.00 96.06 96 ASP A N 1
ATOM 730 C CA . ASP A 1 96 ? 5.929 -10.757 -4.176 1.00 96.06 96 ASP A CA 1
ATOM 731 C C . ASP A 1 96 ? 6.390 -9.353 -4.554 1.00 96.06 96 ASP A C 1
ATOM 733 O O . ASP A 1 96 ? 5.921 -8.352 -4.011 1.00 96.06 96 ASP A O 1
ATOM 737 N N . VAL A 1 97 ? 7.269 -9.257 -5.551 1.00 94.88 97 VAL A N 1
ATOM 738 C CA . VAL A 1 97 ? 7.722 -7.977 -6.105 1.00 94.88 97 VAL A CA 1
ATOM 739 C C . VAL A 1 97 ? 7.462 -7.962 -7.604 1.00 94.88 97 VAL A C 1
ATOM 741 O O . VAL A 1 97 ? 8.010 -8.773 -8.351 1.00 94.88 97 VAL A O 1
ATOM 744 N N . ARG A 1 98 ? 6.647 -7.008 -8.052 1.00 94.25 98 ARG A N 1
ATOM 745 C CA . ARG A 1 98 ? 6.240 -6.848 -9.447 1.00 94.25 98 ARG A CA 1
ATOM 746 C C . ARG A 1 98 ? 6.587 -5.457 -9.963 1.00 94.25 98 ARG A C 1
ATOM 748 O O . ARG A 1 98 ? 6.399 -4.459 -9.266 1.00 94.25 98 ARG A O 1
ATOM 755 N N . LEU A 1 99 ? 7.084 -5.391 -11.194 1.00 93.50 99 LEU A N 1
ATOM 756 C CA . LEU A 1 99 ? 7.368 -4.145 -11.900 1.00 93.50 99 LEU A CA 1
ATOM 757 C C . LEU A 1 99 ? 6.472 -4.027 -13.129 1.00 93.50 99 LEU A C 1
ATOM 759 O O . LEU A 1 99 ? 6.447 -4.930 -13.959 1.00 93.50 99 LEU A O 1
ATOM 763 N N . THR A 1 100 ? 5.775 -2.907 -13.266 1.00 93.50 100 THR A N 1
ATOM 764 C CA . THR A 1 100 ? 4.902 -2.625 -14.416 1.00 93.50 100 THR A CA 1
ATOM 765 C C . THR A 1 100 ? 4.812 -1.118 -14.649 1.00 93.50 100 THR A C 1
ATOM 767 O O . THR A 1 100 ? 5.421 -0.348 -13.908 1.00 93.50 100 THR A O 1
ATOM 770 N N . LEU A 1 101 ? 4.106 -0.659 -15.680 1.00 92.94 101 LEU A N 1
ATOM 771 C CA . LEU A 1 101 ? 3.809 0.768 -15.836 1.00 92.94 101 LEU A CA 1
ATOM 772 C C . LEU A 1 101 ? 2.752 1.162 -14.798 1.00 92.94 101 LEU A C 1
ATOM 774 O O . LEU A 1 101 ? 1.566 0.902 -14.980 1.00 92.94 101 LEU A O 1
ATOM 778 N N . ASN A 1 102 ? 3.182 1.774 -13.695 1.00 91.38 102 ASN A N 1
ATOM 779 C CA . ASN A 1 102 ? 2.326 2.045 -12.546 1.00 91.38 102 ASN A CA 1
ATOM 780 C C . ASN A 1 102 ? 2.573 3.442 -11.966 1.00 91.38 102 ASN A C 1
ATOM 782 O O . ASN A 1 102 ? 3.656 3.747 -11.482 1.00 91.38 102 ASN A O 1
ATOM 786 N N . HIS A 1 103 ? 1.531 4.272 -11.898 1.00 94.69 103 HIS A N 1
ATOM 787 C CA . HIS A 1 103 ? 1.580 5.545 -11.167 1.00 94.69 103 HIS A CA 1
ATOM 788 C C . HIS A 1 103 ? 0.625 5.593 -9.964 1.00 94.69 103 HIS A C 1
ATOM 790 O O . HIS A 1 103 ? 0.545 6.615 -9.274 1.00 94.69 103 HIS A O 1
ATOM 796 N N . SER A 1 104 ? -0.082 4.497 -9.679 1.00 96.12 104 SER A N 1
ATOM 797 C CA . SER A 1 104 ? -0.934 4.404 -8.495 1.00 96.12 104 SER A CA 1
ATOM 798 C C . SER A 1 104 ? -0.087 4.378 -7.220 1.00 96.12 104 SER A C 1
ATOM 800 O O . SER A 1 104 ? 1.053 3.898 -7.235 1.00 96.12 104 SER A O 1
ATOM 802 N N . LYS A 1 105 ? -0.638 4.923 -6.129 1.00 97.31 105 LYS A N 1
ATOM 803 C CA . LYS A 1 105 ? -0.114 4.713 -4.779 1.00 97.31 105 LYS A CA 1
ATOM 804 C C . LYS A 1 105 ? -1.253 4.289 -3.866 1.00 97.31 105 LYS A C 1
ATOM 806 O O . LYS A 1 105 ? -2.139 5.077 -3.530 1.00 97.31 105 LYS A O 1
ATOM 811 N N . ILE A 1 106 ? -1.242 3.010 -3.541 1.00 98.19 106 ILE A N 1
ATOM 812 C CA . ILE A 1 106 ? -2.299 2.336 -2.802 1.00 98.19 106 ILE A CA 1
ATOM 813 C C . ILE A 1 106 ? -1.642 1.461 -1.740 1.00 98.19 106 ILE A C 1
ATOM 815 O O . ILE A 1 106 ? -0.541 0.942 -1.937 1.00 98.19 106 ILE A O 1
ATOM 819 N N . MET A 1 107 ? -2.322 1.291 -0.616 1.00 98.56 107 MET A N 1
ATOM 820 C CA . MET A 1 107 ? -2.011 0.263 0.365 1.00 98.56 107 MET A CA 1
ATOM 821 C C . MET A 1 107 ? -3.302 -0.438 0.766 1.00 98.56 107 MET A C 1
ATOM 823 O O . MET A 1 107 ? -4.258 0.206 1.186 1.00 98.56 107 MET A O 1
ATOM 827 N N . LEU A 1 108 ? -3.303 -1.756 0.638 1.00 98.81 108 LEU A N 1
ATOM 828 C CA . LEU A 1 108 ? -4.347 -2.642 1.114 1.00 98.81 108 LEU A CA 1
ATOM 829 C C . LEU A 1 108 ? -3.800 -3.431 2.299 1.00 98.81 108 LEU A C 1
ATOM 831 O O . LEU A 1 108 ? -2.694 -3.970 2.223 1.00 98.81 108 LEU A O 1
ATOM 835 N N . VAL A 1 109 ? -4.567 -3.487 3.382 1.00 98.81 109 VAL A N 1
ATOM 836 C CA . VAL A 1 109 ? -4.263 -4.300 4.564 1.00 98.81 109 VAL A CA 1
ATOM 837 C C . VAL A 1 109 ? -5.473 -5.162 4.874 1.00 98.81 109 VAL A C 1
ATOM 839 O O . VAL A 1 109 ? -6.579 -4.634 4.999 1.00 98.81 109 VAL A O 1
ATOM 842 N N . SER A 1 110 ? -5.276 -6.471 4.994 1.00 98.69 110 SER A N 1
ATOM 843 C CA . SER A 1 110 ? -6.372 -7.400 5.263 1.00 98.69 110 SER A CA 1
ATOM 844 C C . SER A 1 110 ? -6.011 -8.527 6.210 1.00 98.69 110 SER A C 1
ATOM 846 O O . SER A 1 110 ? -4.912 -9.071 6.164 1.00 98.69 110 SER A O 1
ATOM 848 N N . ASN A 1 111 ? -6.978 -8.932 7.021 1.00 98.31 111 ASN A N 1
ATOM 849 C CA . ASN A 1 111 ? -6.963 -10.202 7.737 1.00 98.31 111 ASN A CA 1
ATOM 850 C C . ASN A 1 111 ? -8.403 -10.722 7.890 1.00 98.31 111 ASN A C 1
ATOM 852 O O . ASN A 1 111 ? -9.300 -10.281 7.174 1.00 98.31 111 ASN A O 1
ATOM 856 N N . ALA A 1 112 ? -8.633 -11.672 8.799 1.00 97.25 112 ALA A N 1
ATOM 857 C CA . ALA A 1 112 ? -9.956 -12.264 9.004 1.00 97.25 112 ALA A CA 1
ATOM 858 C C . ALA A 1 112 ? -11.043 -11.248 9.419 1.00 97.25 112 ALA A C 1
ATOM 860 O O . ALA A 1 112 ? -12.220 -11.486 9.161 1.00 97.25 112 ALA A O 1
ATOM 861 N N . GLU A 1 113 ? -10.663 -10.134 10.050 1.00 96.62 113 GLU A N 1
ATOM 862 C CA . GLU A 1 113 ? -11.595 -9.146 10.612 1.00 96.62 113 GLU A CA 1
ATOM 863 C C . GLU A 1 113 ? -11.556 -7.800 9.882 1.00 96.62 113 GLU A C 1
ATOM 865 O O . GLU A 1 113 ? -12.550 -7.074 9.860 1.00 96.62 113 GLU A O 1
ATOM 870 N N . TRP A 1 114 ? -10.414 -7.456 9.288 1.00 98.25 114 TRP A N 1
ATOM 871 C CA . TRP A 1 114 ? -10.149 -6.127 8.757 1.00 98.25 114 TRP A CA 1
ATOM 872 C C . TRP A 1 114 ? -9.936 -6.154 7.253 1.00 98.25 114 TRP A C 1
ATOM 874 O O . TRP A 1 114 ? -9.175 -6.968 6.740 1.00 98.25 114 TRP A O 1
ATOM 884 N N . LEU A 1 115 ? -10.555 -5.192 6.570 1.00 98.62 115 LEU A N 1
ATOM 885 C CA . LEU A 1 115 ? -10.242 -4.789 5.204 1.00 98.62 115 LEU A CA 1
ATOM 886 C C . LEU A 1 115 ? -9.996 -3.283 5.229 1.00 98.62 115 LEU A C 1
ATOM 888 O O . LEU A 1 115 ? -10.906 -2.512 5.524 1.00 98.62 115 LEU A O 1
ATOM 892 N N . VAL A 1 116 ? -8.761 -2.863 4.976 1.00 98.75 116 VAL A N 1
ATOM 893 C CA . VAL A 1 116 ? -8.360 -1.454 5.010 1.00 98.75 116 VAL A CA 1
ATOM 894 C C . VAL A 1 116 ? -7.787 -1.070 3.660 1.00 98.75 116 VAL A C 1
ATOM 896 O O . VAL A 1 116 ? -6.818 -1.669 3.194 1.00 98.75 116 VAL A O 1
ATOM 899 N N . SER A 1 117 ? -8.362 -0.034 3.065 1.00 98.75 117 SER A N 1
ATOM 900 C CA . SER A 1 117 ? -7.902 0.572 1.822 1.00 98.75 117 SER A CA 1
ATOM 901 C C . SER A 1 117 ? -7.326 1.947 2.100 1.00 98.75 117 SER A C 1
ATOM 903 O O . SER A 1 117 ? -7.969 2.784 2.731 1.00 98.75 117 SER A O 1
ATOM 905 N N . VAL A 1 118 ? -6.130 2.205 1.592 1.00 98.69 118 VAL A N 1
ATOM 906 C CA . VAL A 1 118 ? -5.491 3.517 1.613 1.00 98.69 118 VAL A CA 1
ATOM 907 C C . VAL A 1 118 ? -5.196 3.931 0.182 1.00 98.69 118 VAL A C 1
ATOM 909 O O . VAL A 1 118 ? -4.467 3.243 -0.531 1.00 98.69 118 VAL A O 1
ATOM 912 N N . ILE A 1 119 ? -5.719 5.084 -0.218 1.00 98.50 119 ILE A N 1
ATOM 913 C CA . ILE A 1 119 ? -5.433 5.731 -1.499 1.00 98.50 119 ILE A CA 1
ATOM 914 C C . ILE A 1 119 ? -4.706 7.030 -1.185 1.00 98.50 119 ILE A C 1
ATOM 916 O O . ILE A 1 119 ? -5.199 7.845 -0.405 1.00 98.50 119 ILE A O 1
ATOM 920 N N . THR A 1 120 ? -3.523 7.234 -1.756 1.00 97.75 120 THR A N 1
ATOM 921 C CA . THR A 1 120 ? -2.702 8.403 -1.426 1.00 97.75 120 THR A CA 1
ATOM 922 C C . THR A 1 120 ? -2.030 9.003 -2.655 1.00 97.75 120 THR A C 1
ATOM 924 O O . THR A 1 120 ? -1.789 8.325 -3.652 1.00 97.75 120 THR A O 1
ATOM 927 N N . SER A 1 121 ? -1.709 10.294 -2.593 1.00 96.94 121 SER A N 1
ATOM 928 C CA . SER A 1 121 ? -0.832 10.945 -3.572 1.00 96.94 121 SER A CA 1
ATOM 929 C C . SER A 1 121 ? 0.660 10.723 -3.278 1.00 96.94 121 SER A C 1
ATOM 931 O O . SER A 1 121 ? 1.491 10.911 -4.173 1.00 96.94 121 SER A O 1
ATOM 933 N N . GLN A 1 122 ? 1.000 10.235 -2.078 1.00 94.62 122 GLN A N 1
ATOM 934 C CA . GLN A 1 122 ? 2.379 10.051 -1.630 1.00 94.62 122 GLN A CA 1
ATOM 935 C C . GLN A 1 122 ? 3.007 8.765 -2.187 1.00 94.62 122 GLN A C 1
ATOM 937 O O . GLN A 1 122 ? 2.440 7.680 -2.089 1.00 94.62 122 GLN A O 1
ATOM 942 N N . ASN A 1 123 ? 4.229 8.863 -2.715 1.00 91.88 123 ASN A N 1
ATOM 943 C CA . ASN A 1 123 ? 5.063 7.685 -2.984 1.00 91.88 123 ASN A CA 1
ATOM 944 C C . ASN A 1 123 ? 5.609 7.077 -1.683 1.00 91.88 123 ASN A C 1
ATOM 946 O O . ASN A 1 123 ? 5.678 7.737 -0.653 1.00 91.88 123 ASN A O 1
ATOM 950 N N . GLN A 1 124 ? 6.124 5.850 -1.744 1.00 88.38 124 GLN A N 1
ATOM 951 C CA . GLN A 1 124 ? 6.790 5.167 -0.620 1.00 88.38 124 GLN A CA 1
ATOM 952 C C . GLN A 1 124 ? 8.210 5.707 -0.342 1.00 88.38 124 GLN A C 1
ATOM 954 O O . GLN A 1 124 ? 9.198 4.978 -0.204 1.00 88.38 124 GLN A O 1
ATOM 959 N N . THR A 1 125 ? 8.325 7.026 -0.283 1.00 84.19 125 THR A N 1
ATOM 960 C CA . THR A 1 125 ? 9.553 7.789 -0.086 1.00 84.19 125 THR A CA 1
ATOM 961 C C . THR A 1 125 ? 9.330 8.816 1.012 1.00 84.19 125 THR A C 1
ATOM 963 O O . THR A 1 125 ? 8.215 9.300 1.192 1.00 84.19 125 THR A O 1
ATOM 966 N N . TYR A 1 126 ? 10.388 9.209 1.715 1.00 79.69 126 TYR A N 1
ATOM 967 C CA . TYR A 1 126 ? 10.296 10.364 2.602 1.00 79.69 126 TYR A CA 1
ATOM 968 C C . TYR A 1 126 ? 10.197 11.639 1.765 1.00 79.69 126 TYR A C 1
ATOM 970 O O . TYR A 1 126 ? 11.126 11.988 1.041 1.00 79.69 126 TYR A O 1
ATOM 978 N N . GLY A 1 127 ? 9.043 12.297 1.849 1.00 76.06 127 GLY A N 1
ATOM 979 C CA . GLY A 1 127 ? 8.780 13.600 1.253 1.00 76.06 127 GLY A CA 1
ATOM 980 C C . GLY A 1 127 ? 8.231 14.570 2.294 1.00 76.06 127 GLY A C 1
ATOM 981 O O . GLY A 1 127 ? 7.622 14.160 3.284 1.00 76.06 127 GLY A O 1
ATOM 982 N N . ASP A 1 128 ? 8.459 15.854 2.055 1.00 79.75 128 ASP A N 1
ATOM 983 C CA . ASP A 1 128 ? 8.013 16.998 2.859 1.00 79.75 128 ASP A CA 1
ATOM 984 C C . ASP A 1 128 ? 6.791 17.709 2.251 1.00 79.75 128 ASP A C 1
ATOM 986 O O . ASP A 1 128 ? 6.314 18.717 2.770 1.00 79.75 128 ASP A O 1
ATOM 990 N N . ARG A 1 129 ? 6.256 17.174 1.151 1.00 90.69 129 ARG A N 1
ATOM 991 C CA . ARG A 1 129 ? 5.106 17.739 0.446 1.00 90.69 129 ARG A CA 1
ATOM 992 C C . ARG A 1 129 ? 3.804 17.441 1.173 1.00 90.69 129 ARG A C 1
ATOM 994 O O . ARG A 1 129 ? 3.692 16.471 1.923 1.00 90.69 129 ARG A O 1
ATOM 1001 N N . ALA A 1 130 ? 2.821 18.309 0.948 1.00 93.19 130 ALA A N 1
ATOM 1002 C CA . ALA A 1 130 ? 1.459 18.038 1.369 1.00 93.19 130 ALA A CA 1
ATOM 1003 C C . ALA A 1 130 ? 0.873 16.955 0.461 1.00 93.19 130 ALA A C 1
ATOM 1005 O O . ALA A 1 130 ? 0.968 17.056 -0.760 1.00 93.19 130 ALA A O 1
ATOM 1006 N N . GLU A 1 131 ? 0.283 15.934 1.067 1.00 96.12 131 GLU A N 1
ATOM 1007 C CA . GLU A 1 131 ? -0.256 14.774 0.370 1.00 96.12 131 GLU A CA 1
ATOM 1008 C C . GLU A 1 131 ? -1.709 14.576 0.791 1.00 96.12 131 GLU A C 1
ATOM 1010 O O . GLU A 1 131 ? -2.070 14.813 1.947 1.00 96.12 131 GLU A O 1
ATOM 1015 N N . CYS A 1 132 ? -2.541 14.142 -0.150 1.00 97.06 132 CYS A N 1
ATOM 1016 C CA . CYS A 1 132 ? -3.907 13.730 0.124 1.00 97.06 132 CYS A CA 1
ATOM 1017 C C . CYS A 1 132 ? -3.917 12.223 0.361 1.00 97.06 132 CYS A C 1
ATOM 1019 O O . CYS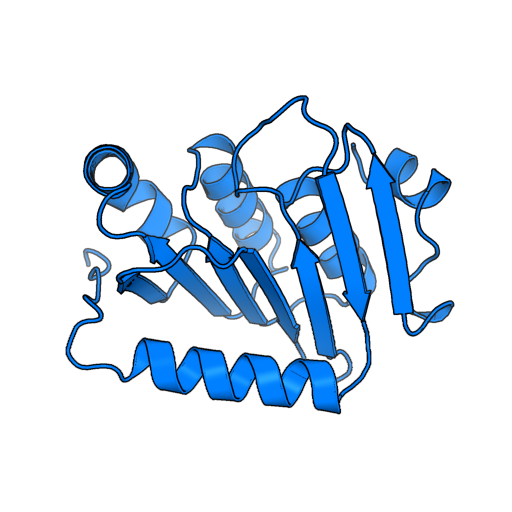 A 1 132 ? -3.362 11.459 -0.428 1.00 97.06 132 CYS A O 1
ATOM 1021 N N . THR A 1 133 ? -4.527 11.796 1.459 1.00 97.75 133 THR A N 1
ATOM 1022 C CA . THR A 1 133 ? -4.680 10.391 1.823 1.00 97.75 133 THR A CA 1
ATOM 1023 C C . THR A 1 133 ? -6.125 10.132 2.204 1.00 97.75 133 THR A C 1
ATOM 1025 O O . THR A 1 133 ? -6.670 10.800 3.079 1.00 97.75 133 THR A O 1
ATOM 1028 N N . PHE A 1 134 ? -6.728 9.146 1.557 1.00 98.38 134 PHE A N 1
ATOM 1029 C CA . PHE A 1 134 ? -8.036 8.607 1.884 1.00 98.38 134 PHE A CA 1
ATOM 1030 C C . PHE A 1 134 ? -7.863 7.208 2.467 1.00 98.38 134 PHE A C 1
ATOM 1032 O O . PHE A 1 134 ? -7.126 6.393 1.913 1.00 98.38 134 PHE A O 1
ATOM 1039 N N . ILE A 1 135 ? -8.526 6.947 3.587 1.00 98.56 135 ILE A N 1
ATOM 1040 C CA . ILE A 1 135 ? -8.532 5.663 4.285 1.00 98.56 135 ILE A CA 1
ATOM 1041 C C . ILE A 1 135 ? -9.978 5.197 4.347 1.00 98.56 135 ILE A C 1
ATOM 1043 O O . ILE A 1 135 ? -10.843 5.965 4.766 1.00 98.56 135 ILE A O 1
ATOM 1047 N N . SER A 1 136 ? -10.235 3.952 3.967 1.00 98.50 136 SER A N 1
ATOM 1048 C CA . SER A 1 136 ? -11.565 3.355 3.992 1.00 98.50 136 SER A CA 1
ATOM 1049 C C . SER A 1 136 ? -11.530 1.936 4.547 1.00 98.50 136 SER A C 1
ATOM 1051 O O . SER A 1 136 ? -10.604 1.176 4.272 1.00 98.50 136 SER A O 1
ATOM 1053 N N . LEU A 1 137 ? -12.557 1.603 5.323 1.00 98.44 137 LEU A N 1
ATOM 1054 C CA . LEU A 1 137 ? -12.902 0.251 5.765 1.00 98.44 137 LEU A CA 1
ATOM 1055 C C . LEU A 1 137 ? -14.072 -0.327 4.959 1.00 98.44 137 LEU A C 1
ATOM 1057 O O . LEU A 1 137 ? -14.634 -1.359 5.321 1.00 98.44 137 LEU A O 1
ATOM 1061 N N . ASP A 1 138 ? -14.490 0.378 3.907 1.00 98.12 138 ASP A N 1
ATOM 1062 C CA . ASP A 1 138 ? -15.540 -0.082 3.019 1.00 98.12 138 ASP A CA 1
ATOM 1063 C C . ASP A 1 138 ? -15.063 -1.319 2.248 1.00 98.12 138 ASP A C 1
ATOM 1065 O O . ASP A 1 138 ? -13.991 -1.333 1.629 1.00 98.12 138 ASP A O 1
ATOM 1069 N N . ARG A 1 139 ? -15.868 -2.379 2.330 1.00 97.94 139 ARG A N 1
ATOM 1070 C CA . ARG A 1 139 ? -15.560 -3.676 1.734 1.00 97.94 139 ARG A CA 1
ATOM 1071 C C . ARG A 1 139 ? -15.495 -3.595 0.214 1.00 97.94 139 ARG A C 1
ATOM 1073 O O . ARG A 1 139 ? -14.608 -4.215 -0.367 1.00 97.94 139 ARG A O 1
ATOM 1080 N N . ASP A 1 140 ? -16.400 -2.855 -0.411 1.00 98.19 140 ASP A N 1
ATOM 1081 C CA . ASP A 1 140 ? -16.492 -2.787 -1.867 1.00 98.19 140 ASP A CA 1
ATOM 1082 C C . ASP A 1 140 ? -15.298 -2.007 -2.420 1.00 98.19 140 ASP A C 1
ATOM 1084 O O . ASP A 1 140 ? -14.632 -2.474 -3.341 1.00 98.19 140 ASP A O 1
ATOM 1088 N N . VAL A 1 141 ? -14.908 -0.913 -1.751 1.00 98.19 141 VAL A N 1
ATOM 1089 C CA . VAL A 1 141 ? -13.671 -0.179 -2.082 1.00 98.19 141 VAL A CA 1
ATOM 1090 C C . VAL A 1 141 ? -12.451 -1.100 -2.031 1.00 98.19 141 VAL A C 1
ATOM 1092 O O . VAL A 1 141 ? -11.620 -1.072 -2.940 1.00 98.19 141 VAL A O 1
ATOM 1095 N N . TYR A 1 142 ? -12.329 -1.925 -0.986 1.00 98.69 142 TYR A N 1
ATOM 1096 C CA . TYR A 1 142 ? -11.221 -2.873 -0.880 1.00 98.69 142 TYR A CA 1
ATOM 1097 C C . TYR A 1 142 ? -11.247 -3.906 -2.009 1.00 98.69 142 TYR A C 1
ATOM 1099 O O . TYR A 1 142 ? -10.236 -4.102 -2.684 1.00 98.69 142 TYR A O 1
ATOM 1107 N N . LEU A 1 143 ? -12.385 -4.575 -2.212 1.00 98.44 143 LEU A N 1
ATOM 1108 C CA . LEU A 1 143 ? -12.500 -5.676 -3.169 1.00 98.44 143 LEU A CA 1
ATOM 1109 C C . LEU A 1 143 ? -12.305 -5.205 -4.609 1.00 98.44 143 LEU A C 1
ATOM 1111 O O . LEU A 1 143 ? -11.601 -5.874 -5.365 1.00 98.44 143 LEU A O 1
ATOM 1115 N N . ASP A 1 144 ? -12.846 -4.047 -4.976 1.00 98.56 144 ASP A N 1
ATOM 1116 C CA . ASP A 1 144 ? -12.670 -3.480 -6.311 1.00 98.56 144 ASP A CA 1
ATOM 1117 C C . ASP A 1 144 ? -11.198 -3.170 -6.587 1.00 98.56 144 ASP A C 1
ATOM 1119 O O . ASP A 1 144 ? -10.654 -3.571 -7.620 1.00 98.56 144 ASP A O 1
ATOM 1123 N N . ILE A 1 145 ? -10.512 -2.514 -5.645 1.00 98.31 145 ILE A N 1
ATOM 1124 C CA . ILE A 1 145 ? -9.083 -2.209 -5.780 1.00 98.31 145 ILE A CA 1
ATOM 1125 C C . ILE A 1 145 ? -8.251 -3.490 -5.809 1.00 98.31 145 ILE A C 1
ATOM 1127 O O . ILE A 1 145 ? -7.338 -3.599 -6.626 1.00 98.31 145 ILE A O 1
ATOM 1131 N N . HIS A 1 146 ? -8.565 -4.465 -4.960 1.00 98.31 146 HIS A N 1
ATOM 1132 C CA . HIS A 1 146 ? -7.872 -5.748 -4.925 1.00 98.31 146 HIS A CA 1
ATOM 1133 C C . HIS A 1 146 ? -8.040 -6.524 -6.242 1.00 98.31 146 HIS A C 1
ATOM 1135 O O . HIS A 1 146 ? -7.064 -7.036 -6.786 1.00 98.31 146 HIS A O 1
ATOM 1141 N N . ASN A 1 147 ? -9.245 -6.547 -6.817 1.00 98.12 147 ASN A N 1
ATOM 1142 C CA . ASN A 1 147 ? -9.503 -7.159 -8.122 1.00 98.12 147 ASN A CA 1
ATOM 1143 C C . ASN A 1 147 ? -8.743 -6.441 -9.248 1.00 98.12 147 ASN A C 1
ATOM 1145 O O . ASN A 1 147 ? -8.115 -7.089 -10.084 1.00 98.12 147 ASN A O 1
ATOM 1149 N N . MET A 1 148 ? -8.740 -5.104 -9.250 1.00 96.88 148 MET A N 1
ATOM 1150 C CA . MET A 1 148 ? -7.955 -4.315 -10.207 1.00 96.88 148 MET A CA 1
ATOM 1151 C C . MET A 1 148 ? -6.447 -4.540 -10.047 1.00 96.88 148 MET A C 1
ATOM 1153 O O . MET A 1 148 ? -5.725 -4.592 -11.044 1.00 96.88 148 MET A O 1
ATOM 1157 N N . LEU A 1 149 ? -5.968 -4.710 -8.813 1.00 96.69 149 LEU A N 1
ATOM 1158 C CA . LEU A 1 149 ? -4.581 -5.056 -8.531 1.00 96.69 149 LEU A CA 1
ATOM 1159 C C . LEU A 1 149 ? -4.241 -6.443 -9.079 1.00 96.69 149 LEU A C 1
ATOM 1161 O O . LEU A 1 149 ? -3.223 -6.573 -9.748 1.00 96.69 149 LEU A O 1
ATOM 1165 N N . ASN A 1 150 ? -5.091 -7.450 -8.877 1.00 95.88 150 ASN A N 1
ATOM 1166 C CA . ASN A 1 150 ? -4.875 -8.790 -9.430 1.00 95.88 150 ASN A CA 1
ATOM 1167 C C . ASN A 1 150 ? -4.802 -8.774 -10.959 1.00 95.88 150 ASN A C 1
ATOM 1169 O O . ASN A 1 150 ? -3.872 -9.338 -11.526 1.00 95.88 150 ASN A O 1
ATOM 1173 N N . ASN A 1 151 ? -5.678 -8.017 -11.624 1.00 95.12 151 ASN A N 1
ATOM 1174 C CA . ASN A 1 151 ? -5.591 -7.826 -13.074 1.00 95.12 151 ASN A CA 1
ATOM 1175 C C . ASN A 1 151 ? -4.241 -7.222 -13.499 1.00 95.12 151 ASN A C 1
ATOM 1177 O O . ASN A 1 151 ? -3.675 -7.619 -14.514 1.00 95.12 151 ASN A O 1
ATOM 1181 N N . LEU A 1 152 ? -3.701 -6.279 -12.716 1.00 93.31 152 LEU A N 1
ATOM 1182 C CA . LEU A 1 152 ? -2.382 -5.693 -12.964 1.00 93.31 152 LEU A CA 1
ATOM 1183 C C . LEU A 1 152 ? -1.243 -6.699 -12.718 1.00 93.31 152 LEU A C 1
ATOM 1185 O O . LEU A 1 152 ? -0.237 -6.676 -13.428 1.00 93.31 152 LEU A O 1
ATOM 1189 N N . LEU A 1 153 ? -1.383 -7.575 -11.721 1.00 92.81 153 LEU A N 1
ATOM 1190 C CA . LEU A 1 153 ? -0.423 -8.641 -11.423 1.00 92.81 153 LEU A CA 1
ATOM 1191 C C . LEU A 1 153 ? -0.399 -9.713 -12.525 1.00 92.81 153 LEU A C 1
ATOM 1193 O O . LEU A 1 153 ? 0.679 -10.226 -12.830 1.00 92.81 153 LEU A O 1
ATOM 1197 N N . ASP A 1 154 ? -1.549 -10.021 -13.120 1.00 93.12 154 ASP A N 1
ATOM 1198 C CA . ASP A 1 154 ? -1.707 -11.042 -14.165 1.00 93.12 154 ASP A CA 1
ATOM 1199 C C . ASP A 1 154 ? -1.401 -10.522 -15.582 1.00 93.12 154 ASP A C 1
ATOM 1201 O O . ASP A 1 154 ? -1.326 -11.299 -16.540 1.00 93.12 154 ASP A O 1
ATOM 1205 N N . ASP A 1 155 ? -1.194 -9.211 -15.738 1.00 92.81 155 ASP A N 1
ATOM 1206 C CA . ASP A 1 155 ? -0.841 -8.602 -17.018 1.00 92.81 155 ASP A CA 1
ATOM 1207 C C . ASP A 1 155 ? 0.516 -9.118 -17.534 1.00 92.81 155 ASP A C 1
ATOM 1209 O O . ASP A 1 155 ? 1.520 -9.152 -16.822 1.00 92.81 155 ASP A O 1
ATOM 1213 N N . LYS A 1 156 ? 0.576 -9.474 -18.823 1.00 89.75 156 LYS A N 1
ATOM 1214 C CA . LYS A 1 156 ? 1.779 -10.028 -19.474 1.00 89.75 156 LYS A CA 1
ATOM 1215 C C . LYS A 1 156 ? 2.968 -9.063 -19.505 1.00 89.75 156 LYS A C 1
ATOM 1217 O O . LYS A 1 156 ? 4.097 -9.493 -19.732 1.00 89.75 156 LYS A O 1
ATOM 1222 N N . THR A 1 157 ? 2.721 -7.768 -19.340 1.00 89.62 157 THR A N 1
ATOM 1223 C CA . THR A 1 157 ? 3.749 -6.722 -19.275 1.00 89.62 157 THR A CA 1
ATOM 1224 C C . THR A 1 157 ? 4.316 -6.538 -17.869 1.00 89.62 157 THR A C 1
ATOM 1226 O O . THR A 1 157 ? 5.341 -5.870 -17.706 1.00 89.62 157 THR A O 1
ATOM 1229 N N . THR A 1 158 ? 3.702 -7.162 -16.862 1.00 92.31 158 THR A N 1
ATOM 1230 C CA . THR A 1 158 ? 4.165 -7.128 -15.480 1.00 92.31 158 THR A CA 1
ATOM 1231 C C . THR A 1 158 ? 5.299 -8.126 -15.267 1.00 92.31 158 THR A C 1
ATOM 1233 O O . THR A 1 158 ? 5.177 -9.330 -15.481 1.00 92.31 158 THR A O 1
ATOM 1236 N N . ILE A 1 159 ? 6.436 -7.615 -14.803 1.00 92.12 159 ILE A N 1
ATOM 1237 C CA . ILE A 1 159 ? 7.657 -8.387 -14.579 1.00 92.12 159 ILE A CA 1
ATOM 1238 C C . ILE A 1 159 ? 7.728 -8.803 -13.112 1.00 92.12 159 ILE A C 1
ATOM 1240 O O . ILE A 1 159 ? 7.718 -7.952 -12.223 1.00 92.12 159 ILE A O 1
ATOM 1244 N N . SER A 1 160 ? 7.866 -10.103 -12.854 1.00 92.06 160 SER A N 1
ATOM 1245 C CA . SER A 1 160 ? 8.153 -10.616 -11.512 1.00 92.06 160 SER A CA 1
ATOM 1246 C C . SER A 1 160 ? 9.645 -10.539 -11.193 1.00 92.06 160 SER A C 1
ATOM 1248 O O . SER A 1 160 ? 10.498 -10.884 -12.016 1.00 92.06 160 SER A O 1
ATOM 1250 N N . ILE A 1 161 ? 9.971 -10.079 -9.987 1.00 90.00 161 ILE A N 1
ATOM 1251 C CA . ILE A 1 161 ? 11.339 -10.012 -9.483 1.00 90.00 161 ILE A CA 1
ATOM 1252 C C . ILE A 1 161 ? 11.548 -11.178 -8.514 1.00 90.00 161 ILE A C 1
ATOM 1254 O O . ILE A 1 161 ? 11.049 -11.124 -7.392 1.00 90.00 161 ILE A O 1
ATOM 1258 N N . PRO A 1 162 ? 12.312 -12.216 -8.904 1.00 84.06 162 PRO A N 1
ATOM 1259 C CA . PRO A 1 162 ? 12.471 -13.398 -8.071 1.00 84.06 162 PRO A CA 1
ATOM 1260 C C . PRO A 1 162 ? 13.257 -13.068 -6.802 1.00 84.06 162 PRO A C 1
ATOM 1262 O O . PRO A 1 162 ? 14.270 -12.348 -6.851 1.00 84.06 162 PRO A O 1
ATOM 1265 N N . ARG A 1 163 ? 12.806 -13.643 -5.685 1.00 78.62 163 ARG A N 1
ATOM 1266 C CA . ARG A 1 163 ? 13.573 -13.740 -4.442 1.00 78.62 163 ARG A CA 1
ATOM 1267 C C . ARG A 1 163 ? 14.775 -14.644 -4.723 1.00 78.62 163 ARG A C 1
ATOM 1269 O O . ARG A 1 163 ? 14.620 -15.686 -5.351 1.00 78.62 163 ARG A O 1
ATOM 1276 N N . ARG A 1 164 ? 15.987 -14.211 -4.366 1.00 64.88 164 ARG A N 1
ATOM 1277 C CA . ARG A 1 164 ? 17.138 -15.124 -4.419 1.00 64.88 164 ARG A CA 1
ATOM 1278 C C . ARG A 1 164 ? 16.965 -16.140 -3.293 1.00 64.88 164 ARG A C 1
ATOM 1280 O O . ARG A 1 164 ? 16.701 -15.713 -2.170 1.00 64.88 164 ARG A O 1
ATOM 1287 N N . GLU A 1 165 ? 17.073 -17.418 -3.645 1.00 51.16 165 GLU A N 1
ATOM 1288 C CA . GLU A 1 165 ? 17.252 -18.529 -2.701 1.00 51.16 165 GLU A CA 1
ATOM 1289 C C . GLU A 1 165 ? 18.509 -18.327 -1.845 1.00 51.16 165 GLU A C 1
ATOM 1291 O O . GLU A 1 165 ? 19.509 -17.779 -2.379 1.00 51.16 165 GLU A O 1
#

pLDDT: mean 92.26, std 9.27, range [51.16, 98.81]

Radius of gyration: 14.85 Å; chains: 1; bounding box: 36×37×38 Å

Foldseek 3Di:
DALVVVVVQDPQCVVDQKDKDWFFDPAPLRVVVNVLVRVPAWAKEWEAQDADLVLLVSLLVCVVVNSYPAYEYEYEPVNCVVVVVVLQSPVSNHVWYKYAHDHFTWMWIDDPPFTKIKGKNDGNDDDGDTMMIMIGRDPVVRVVVVVVVVVVVPDPRMDIRDRDD

Secondary structure (DSSP, 8-state):
--HHHHTTTS--GGG-SEEEEEESS--HHHHHHHHHHHH-SEEEEEEES-B-HHHHHHHHHHHHTT-EEEEEEEEESSTHHHHGGGHHHHHHH-SEEEEES----EEEEE-SS-EEEEEES--BS---S-EEEEEE--HHHHHHHHHHHHHHHH-TTPEE-PPP-